Protein AF-A0AAW4D0R8-F1 (afdb_monomer)

Radius of gyration: 14.34 Å; Cα contacts (8 Å, |Δi|>4): 102; chains: 1; bounding box: 31×22×42 Å

Structure (mmCIF, N/CA/C/O backbone):
data_AF-A0AAW4D0R8-F1
#
_entry.id   AF-A0AAW4D0R8-F1
#
loop_
_atom_site.group_PDB
_atom_site.id
_atom_site.type_symbol
_atom_site.label_atom_id
_atom_site.label_alt_id
_atom_site.label_comp_id
_atom_site.label_asym_id
_atom_site.label_entity_id
_atom_site.label_seq_id
_atom_site.pdbx_PDB_ins_code
_atom_site.Cartn_x
_atom_site.Cartn_y
_atom_site.Cartn_z
_atom_site.occupancy
_atom_site.B_iso_or_equiv
_atom_site.auth_seq_id
_atom_site.auth_comp_id
_atom_site.auth_asym_id
_atom_site.auth_atom_id
_atom_site.pdbx_PDB_model_num
ATOM 1 N N . MET A 1 1 ? 11.257 3.969 -14.844 1.00 76.88 1 MET A N 1
ATOM 2 C CA . MET A 1 1 ? 11.396 4.577 -13.493 1.00 76.88 1 MET A CA 1
ATOM 3 C C . MET A 1 1 ? 10.077 4.661 -12.723 1.00 76.88 1 MET A C 1
ATOM 5 O O . MET A 1 1 ? 10.043 4.181 -11.597 1.00 76.88 1 MET A O 1
ATOM 9 N N . ALA A 1 2 ? 8.993 5.200 -13.296 1.00 83.81 2 ALA A N 1
ATOM 10 C CA . ALA A 1 2 ? 7.691 5.298 -12.617 1.00 83.81 2 ALA A CA 1
ATOM 11 C C . ALA A 1 2 ? 7.166 3.950 -12.071 1.00 83.81 2 ALA A C 1
ATOM 13 O O . ALA A 1 2 ? 6.680 3.898 -10.947 1.00 83.81 2 ALA A O 1
ATOM 14 N N . ALA A 1 3 ? 7.364 2.846 -12.804 1.00 88.56 3 ALA A N 1
ATOM 15 C CA . ALA A 1 3 ? 6.973 1.496 -12.375 1.00 88.56 3 ALA A CA 1
ATOM 16 C C . ALA A 1 3 ? 7.606 1.066 -11.044 1.00 88.56 3 ALA A C 1
ATOM 18 O O . ALA A 1 3 ? 6.919 0.512 -10.190 1.00 88.56 3 ALA A O 1
ATOM 19 N N . LEU A 1 4 ? 8.892 1.370 -10.835 1.00 90.88 4 LEU A N 1
ATOM 20 C CA . LEU A 1 4 ? 9.595 1.058 -9.586 1.00 90.88 4 LEU A CA 1
ATOM 21 C C . LEU A 1 4 ? 9.042 1.877 -8.419 1.00 90.88 4 LEU A C 1
ATOM 23 O O . LEU A 1 4 ? 8.806 1.339 -7.340 1.00 90.88 4 LEU A O 1
ATOM 27 N N . ILE A 1 5 ? 8.788 3.168 -8.650 1.00 93.38 5 ILE A N 1
ATOM 28 C CA . ILE A 1 5 ? 8.197 4.058 -7.644 1.00 93.38 5 ILE A CA 1
ATOM 29 C C . ILE A 1 5 ? 6.802 3.553 -7.270 1.00 93.38 5 ILE A C 1
ATOM 31 O O . ILE A 1 5 ? 6.495 3.398 -6.090 1.00 93.38 5 ILE A O 1
ATOM 35 N N . GLN A 1 6 ? 5.967 3.241 -8.261 1.00 93.88 6 GLN A N 1
ATOM 36 C CA . GLN A 1 6 ? 4.619 2.739 -8.025 1.00 93.88 6 GLN A CA 1
ATOM 37 C C . GLN A 1 6 ? 4.631 1.393 -7.288 1.00 93.88 6 GLN A C 1
ATOM 39 O O . GLN A 1 6 ? 3.849 1.215 -6.353 1.00 93.88 6 GLN A O 1
ATOM 44 N N . ALA A 1 7 ? 5.533 0.474 -7.647 1.00 93.69 7 ALA A N 1
ATOM 45 C CA . ALA A 1 7 ? 5.707 -0.794 -6.941 1.00 93.69 7 ALA A CA 1
ATOM 46 C C . ALA A 1 7 ? 6.102 -0.573 -5.471 1.00 93.69 7 ALA A C 1
ATOM 48 O O . ALA A 1 7 ? 5.484 -1.152 -4.577 1.00 93.69 7 ALA A O 1
ATOM 49 N N . ALA A 1 8 ? 7.053 0.327 -5.203 1.00 95.50 8 ALA A N 1
ATOM 50 C CA . ALA A 1 8 ? 7.466 0.671 -3.844 1.00 95.50 8 ALA A CA 1
ATOM 51 C C . ALA A 1 8 ? 6.313 1.275 -3.020 1.00 95.50 8 ALA A C 1
ATOM 53 O O . ALA A 1 8 ? 6.090 0.875 -1.878 1.00 95.50 8 ALA A O 1
ATOM 54 N N . LEU A 1 9 ? 5.532 2.189 -3.602 1.00 96.31 9 LEU A N 1
ATOM 55 C CA . LEU A 1 9 ? 4.359 2.776 -2.943 1.00 96.31 9 LEU A CA 1
ATOM 56 C C . LEU A 1 9 ? 3.291 1.721 -2.630 1.00 96.31 9 LEU A C 1
ATOM 58 O O . LEU A 1 9 ? 2.746 1.693 -1.525 1.00 96.31 9 LEU A O 1
ATOM 62 N N . CYS A 1 10 ? 3.030 0.819 -3.576 1.00 95.81 10 CYS A N 1
ATOM 63 C CA . CYS A 1 10 ? 2.104 -0.292 -3.382 1.00 95.81 10 CYS A CA 1
ATOM 64 C C . CYS A 1 10 ? 2.574 -1.236 -2.262 1.00 95.81 10 CYS A C 1
ATOM 66 O O . CYS A 1 10 ? 1.767 -1.630 -1.415 1.00 95.81 10 CYS A O 1
ATOM 68 N N . ALA A 1 11 ? 3.876 -1.534 -2.204 1.00 94.50 11 ALA A N 1
ATOM 69 C CA . ALA A 1 11 ? 4.472 -2.320 -1.127 1.00 94.50 11 ALA A CA 1
ATOM 70 C C . ALA A 1 11 ? 4.296 -1.642 0.240 1.00 94.50 11 ALA A C 1
ATOM 72 O O . ALA A 1 11 ? 3.896 -2.297 1.200 1.00 94.50 11 ALA A O 1
ATOM 73 N N . VAL A 1 12 ? 4.520 -0.326 0.333 1.00 96.25 12 VAL A N 1
ATOM 74 C CA . VAL A 1 12 ? 4.320 0.435 1.579 1.00 96.25 12 VAL A CA 1
ATOM 75 C C . VAL A 1 12 ? 2.873 0.337 2.057 1.00 96.25 12 VAL A C 1
ATOM 77 O O . VAL A 1 12 ? 2.640 0.034 3.228 1.00 96.25 12 VAL A O 1
ATOM 80 N N . ILE A 1 13 ? 1.896 0.551 1.171 1.00 94.75 13 ILE A N 1
ATOM 81 C CA . ILE A 1 13 ? 0.472 0.456 1.530 1.00 94.75 13 ILE A CA 1
ATOM 82 C C . ILE A 1 13 ? 0.141 -0.952 2.035 1.00 94.75 13 ILE A C 1
ATOM 84 O O . ILE A 1 13 ? -0.460 -1.092 3.103 1.00 94.75 13 ILE A O 1
ATOM 88 N N . PHE A 1 14 ? 0.586 -1.980 1.306 1.00 95.25 14 PHE A N 1
ATOM 89 C CA . PHE A 1 14 ? 0.382 -3.379 1.675 1.00 95.25 14 PHE A CA 1
ATOM 90 C C . PHE A 1 14 ? 0.967 -3.691 3.057 1.00 95.25 14 PHE A C 1
ATOM 92 O O . PHE A 1 14 ? 0.261 -4.197 3.925 1.00 95.25 14 PHE A O 1
ATOM 99 N N . VAL A 1 15 ? 2.229 -3.335 3.307 1.00 94.25 15 VAL A N 1
ATOM 100 C CA . VAL A 1 15 ? 2.896 -3.592 4.593 1.00 94.25 15 VAL A CA 1
ATOM 101 C C . VAL A 1 15 ? 2.187 -2.864 5.731 1.00 94.25 15 VAL A C 1
ATOM 103 O O . VAL A 1 15 ? 1.977 -3.434 6.801 1.00 94.25 15 VAL A O 1
ATOM 106 N N . MET A 1 16 ? 1.793 -1.611 5.522 1.00 93.12 16 MET A N 1
ATOM 107 C CA . MET A 1 16 ? 1.155 -0.826 6.571 1.00 93.12 16 MET A CA 1
ATOM 108 C C . MET A 1 16 ? -0.227 -1.368 6.955 1.00 93.12 16 MET A C 1
ATOM 110 O O . MET A 1 16 ? -0.524 -1.435 8.146 1.00 93.12 16 MET A O 1
ATOM 114 N N . ILE A 1 17 ? -1.058 -1.750 5.979 1.00 92.06 17 ILE A N 1
ATOM 115 C CA . ILE A 1 17 ? -2.409 -2.277 6.235 1.00 92.06 17 ILE A CA 1
ATOM 116 C C . ILE A 1 17 ? -2.356 -3.749 6.659 1.00 92.06 17 ILE A C 1
ATOM 118 O O . ILE A 1 17 ? -3.017 -4.128 7.619 1.00 92.06 17 ILE A O 1
ATOM 122 N N . GLY A 1 18 ? -1.591 -4.580 5.954 1.00 89.75 18 GLY A N 1
ATOM 123 C CA . GLY A 1 18 ? -1.590 -6.031 6.138 1.00 89.75 18 GLY A CA 1
ATOM 124 C C . GLY A 1 18 ? -0.699 -6.526 7.274 1.00 89.75 18 GLY A C 1
ATOM 125 O O . GLY A 1 18 ? -1.067 -7.477 7.954 1.00 89.75 18 GLY A O 1
ATOM 126 N N . LEU A 1 19 ? 0.463 -5.900 7.494 1.00 89.88 19 LEU A N 1
ATOM 127 C CA . LEU A 1 19 ? 1.470 -6.409 8.440 1.00 89.88 19 LEU A CA 1
ATOM 128 C C . LEU A 1 19 ? 1.642 -5.525 9.678 1.00 89.88 19 LEU A C 1
ATOM 130 O O . LEU A 1 19 ? 1.891 -6.027 10.773 1.00 89.88 19 LEU A O 1
ATOM 134 N N . ARG A 1 20 ? 1.549 -4.200 9.519 1.00 89.94 20 ARG A N 1
ATOM 135 C CA . ARG A 1 20 ? 1.800 -3.249 10.612 1.00 89.94 20 ARG A CA 1
ATOM 136 C C . ARG A 1 20 ? 0.553 -2.925 11.424 1.00 89.94 20 ARG A C 1
ATOM 138 O O . ARG A 1 20 ? 0.680 -2.594 12.604 1.00 89.94 20 ARG A O 1
ATOM 145 N N . TYR A 1 21 ? -0.624 -2.965 10.807 1.00 87.00 21 TYR A N 1
ATOM 146 C CA . TYR A 1 21 ? -1.867 -2.660 11.499 1.00 87.00 21 TYR A CA 1
ATOM 147 C C . TYR A 1 21 ? -2.070 -3.618 12.678 1.00 87.00 21 TYR A C 1
ATOM 149 O O . TYR A 1 21 ? -1.983 -4.836 12.539 1.00 87.00 21 TYR A O 1
ATOM 157 N N . ARG A 1 22 ? -2.362 -3.050 13.849 1.00 82.12 22 ARG A N 1
ATOM 158 C CA . ARG A 1 22 ? -2.827 -3.791 15.019 1.00 82.12 22 ARG A CA 1
ATOM 159 C C . ARG A 1 22 ? -4.143 -3.174 15.483 1.00 82.12 22 ARG A C 1
ATOM 161 O O . ARG A 1 22 ? -4.175 -1.955 15.684 1.00 82.12 22 ARG A O 1
ATOM 168 N N . PRO A 1 23 ? -5.216 -3.967 15.635 1.00 77.62 23 PRO A N 1
ATOM 169 C CA . PRO A 1 23 ? -6.460 -3.465 16.197 1.00 77.62 23 PRO A CA 1
ATOM 170 C C . PRO A 1 23 ? -6.232 -3.002 17.641 1.00 77.62 23 PRO A C 1
ATOM 172 O O . PRO A 1 23 ? -5.431 -3.581 18.375 1.00 77.62 23 PRO A O 1
ATOM 175 N N . TYR A 1 24 ? -6.921 -1.932 18.037 1.00 76.88 24 TYR A N 1
ATOM 176 C CA . TYR A 1 24 ? -6.933 -1.492 19.431 1.00 76.88 24 TYR A CA 1
ATOM 177 C C . TYR A 1 24 ? -7.738 -2.487 20.287 1.00 76.88 24 TYR A C 1
ATOM 179 O O . TYR A 1 24 ? -8.665 -3.098 19.753 1.00 76.88 24 TYR A O 1
ATOM 187 N N . PRO A 1 25 ? -7.431 -2.634 21.591 1.00 73.56 25 PRO A N 1
ATOM 188 C CA . PRO A 1 25 ? -8.114 -3.584 22.477 1.00 73.56 25 PRO A CA 1
ATOM 189 C C . PRO A 1 25 ? -9.644 -3.440 22.486 1.00 73.56 25 PRO A C 1
ATOM 191 O O . PRO A 1 25 ? -10.346 -4.443 22.520 1.00 73.56 25 PRO A O 1
ATOM 194 N N . ASP A 1 26 ? -10.148 -2.208 22.358 1.00 77.12 26 ASP A N 1
ATOM 195 C CA . ASP A 1 26 ? -11.584 -1.888 22.364 1.00 77.12 26 ASP A CA 1
ATOM 196 C C . ASP A 1 26 ? -12.167 -1.639 20.959 1.00 77.12 26 ASP A C 1
ATOM 198 O O . ASP A 1 26 ? -13.265 -1.095 20.806 1.00 77.12 26 ASP A O 1
ATOM 202 N N . ALA A 1 27 ? -11.431 -1.983 19.897 1.00 77.25 27 ALA A N 1
ATOM 203 C CA . ALA A 1 27 ? -11.875 -1.720 18.533 1.00 77.25 27 ALA A CA 1
ATOM 204 C C . ALA A 1 27 ? -13.094 -2.584 18.173 1.00 77.25 27 ALA A C 1
ATOM 206 O O . ALA A 1 27 ? -13.019 -3.812 18.125 1.00 77.25 27 ALA A O 1
ATOM 207 N N . ARG A 1 28 ? -14.219 -1.939 17.841 1.00 78.75 28 ARG A N 1
ATOM 208 C CA . ARG A 1 28 ? -15.387 -2.638 17.292 1.00 78.75 28 ARG A CA 1
ATOM 209 C C . ARG A 1 28 ? -15.153 -3.002 15.832 1.00 78.75 28 ARG A C 1
ATOM 211 O O . ARG A 1 28 ? -14.749 -2.163 15.026 1.00 78.75 28 ARG A O 1
ATOM 218 N N . TYR A 1 29 ? -15.452 -4.250 15.486 1.00 79.94 29 TYR A N 1
ATOM 219 C CA . TYR A 1 29 ? -15.380 -4.709 14.106 1.00 79.94 29 TYR A CA 1
ATOM 220 C C . TYR A 1 29 ? -16.411 -3.984 13.238 1.00 79.94 29 TYR A C 1
ATOM 222 O O . TYR A 1 29 ? -17.597 -3.934 13.563 1.00 79.94 29 TYR A O 1
ATOM 230 N N . LYS A 1 30 ? -15.954 -3.451 12.103 1.00 85.19 30 LYS A N 1
ATOM 231 C CA . LYS A 1 30 ? -16.804 -2.824 11.091 1.00 85.19 30 LYS A CA 1
ATOM 232 C C . LYS A 1 30 ? -16.531 -3.468 9.747 1.00 85.19 30 LYS A C 1
ATOM 234 O O . LYS A 1 30 ? -15.481 -3.233 9.148 1.00 85.19 30 LYS A O 1
ATOM 239 N N . LEU A 1 31 ? -17.501 -4.244 9.266 1.00 86.88 31 LEU A N 1
ATOM 240 C CA . LEU A 1 31 ? -17.378 -5.016 8.030 1.00 86.88 31 LEU A CA 1
ATOM 241 C C . LEU A 1 31 ? -16.967 -4.139 6.841 1.00 86.88 31 LEU A C 1
ATOM 243 O O . LEU A 1 31 ? -16.021 -4.480 6.141 1.00 86.88 31 LEU A O 1
ATOM 247 N N . GLY A 1 32 ? -17.606 -2.978 6.656 1.00 88.62 32 GLY A N 1
ATOM 248 C CA . GLY A 1 32 ? -17.285 -2.069 5.549 1.00 88.62 32 GLY A CA 1
ATOM 249 C C . GLY A 1 32 ? -15.824 -1.608 5.555 1.00 88.62 32 GLY A C 1
ATOM 250 O O . GLY A 1 32 ? -15.141 -1.689 4.539 1.00 88.6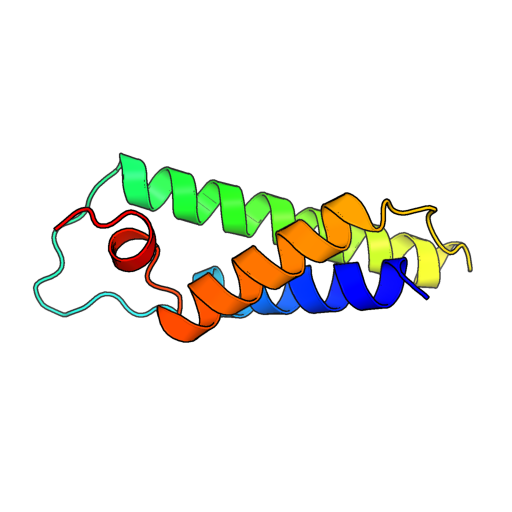2 32 GLY A O 1
ATOM 251 N N . VAL A 1 33 ? -15.303 -1.215 6.722 1.00 89.38 33 VAL A N 1
ATOM 252 C CA . VAL A 1 33 ? -13.898 -0.799 6.865 1.00 89.38 33 VAL A CA 1
ATOM 253 C C . VAL A 1 33 ? -12.949 -1.975 6.631 1.00 89.38 33 VAL A C 1
ATOM 255 O O . VAL A 1 33 ? -11.929 -1.817 5.963 1.00 89.38 33 VAL A O 1
ATOM 258 N N . SER A 1 34 ? -13.289 -3.157 7.147 1.00 88.75 34 SER A N 1
ATOM 259 C CA . SER A 1 34 ? -12.496 -4.372 6.949 1.00 88.75 34 SER A CA 1
ATOM 260 C C . SER A 1 34 ? -12.433 -4.779 5.475 1.00 88.75 34 SER A C 1
ATOM 262 O O . SER A 1 34 ? -11.363 -5.146 4.998 1.00 88.75 34 SER A O 1
ATOM 264 N N . LEU A 1 35 ? -13.548 -4.686 4.743 1.00 92.31 35 LEU A N 1
ATOM 265 C CA . LEU A 1 35 ? -13.608 -4.974 3.307 1.00 92.31 35 LEU A CA 1
ATOM 266 C C . LEU A 1 35 ? -12.790 -3.967 2.498 1.00 92.31 35 LEU A C 1
ATOM 268 O O . LEU A 1 35 ? -12.048 -4.367 1.606 1.00 92.31 35 LEU A O 1
ATOM 272 N N . MET A 1 36 ? -12.861 -2.677 2.838 1.00 92.19 36 MET A N 1
ATOM 273 C CA . MET A 1 36 ? -12.021 -1.653 2.207 1.00 92.19 36 MET A CA 1
ATOM 274 C C . MET A 1 36 ? -10.533 -1.896 2.470 1.00 92.19 36 MET A C 1
ATOM 276 O O . MET A 1 36 ? -9.727 -1.806 1.547 1.00 92.19 36 MET A O 1
ATOM 280 N N . ALA A 1 37 ? -10.163 -2.224 3.711 1.00 91.19 37 ALA A N 1
ATOM 281 C CA . ALA A 1 37 ? -8.785 -2.543 4.071 1.00 91.19 37 ALA A CA 1
ATOM 282 C C . ALA A 1 37 ? -8.280 -3.778 3.315 1.00 91.19 37 ALA A C 1
ATOM 284 O O . ALA A 1 37 ? -7.179 -3.755 2.766 1.00 91.19 37 ALA A O 1
ATOM 285 N N . TRP A 1 38 ? -9.106 -4.823 3.232 1.00 93.12 38 TRP A N 1
ATOM 286 C CA . TRP A 1 38 ? -8.806 -6.025 2.465 1.00 93.12 38 TRP A CA 1
ATOM 287 C C . TRP A 1 38 ? -8.628 -5.720 0.976 1.00 93.12 38 TRP A C 1
ATOM 289 O O . TRP A 1 38 ? -7.602 -6.086 0.409 1.00 93.12 38 TRP A O 1
ATOM 299 N N . ALA A 1 39 ? -9.562 -4.994 0.358 1.00 94.00 39 ALA A N 1
ATOM 300 C CA . ALA A 1 39 ? -9.494 -4.643 -1.058 1.00 94.00 39 ALA A CA 1
ATOM 301 C C . ALA A 1 39 ? -8.259 -3.786 -1.369 1.00 94.00 39 ALA A C 1
ATOM 303 O O . ALA A 1 39 ? -7.532 -4.076 -2.317 1.00 94.00 39 ALA A O 1
ATOM 304 N N . ALA A 1 40 ? -7.976 -2.775 -0.541 1.00 92.81 40 ALA A N 1
ATOM 305 C CA . ALA A 1 40 ? -6.788 -1.941 -0.689 1.00 92.81 40 ALA A CA 1
ATOM 306 C C . ALA A 1 40 ? -5.505 -2.780 -0.607 1.00 92.81 40 ALA A C 1
ATOM 308 O O . ALA A 1 40 ? -4.641 -2.656 -1.470 1.00 92.81 40 ALA A O 1
ATOM 309 N N . CYS A 1 41 ? -5.416 -3.669 0.385 1.00 93.88 41 CYS A N 1
ATOM 310 C CA . CYS A 1 41 ? -4.275 -4.558 0.579 1.00 93.88 41 CYS A CA 1
ATOM 311 C C . CYS A 1 41 ? -4.100 -5.534 -0.598 1.00 93.88 41 CYS A C 1
ATOM 313 O O . CYS A 1 41 ? -3.001 -5.673 -1.132 1.00 93.88 41 CYS A O 1
ATOM 315 N N . ALA A 1 42 ? -5.185 -6.166 -1.052 1.00 95.12 42 ALA A N 1
ATOM 316 C CA . ALA A 1 42 ? -5.164 -7.109 -2.164 1.00 95.12 42 ALA A CA 1
ATOM 317 C C . ALA A 1 42 ? -4.724 -6.433 -3.473 1.00 95.12 42 ALA A C 1
ATOM 319 O O . ALA A 1 42 ? -3.833 -6.937 -4.156 1.00 95.12 42 ALA A O 1
ATOM 320 N N . VAL A 1 43 ? -5.295 -5.268 -3.797 1.00 94.75 43 VAL A N 1
ATOM 321 C CA . VAL A 1 43 ? -4.970 -4.523 -5.021 1.00 94.75 43 VAL A CA 1
ATOM 322 C C . VAL A 1 43 ? -3.521 -4.046 -5.008 1.00 94.75 43 VAL A C 1
ATOM 324 O O . VAL A 1 43 ? -2.807 -4.257 -5.987 1.00 94.75 43 VAL A O 1
ATOM 327 N N . THR A 1 44 ? -3.045 -3.435 -3.918 1.00 94.75 44 THR A N 1
ATOM 328 C CA . THR A 1 44 ? -1.658 -2.950 -3.875 1.00 94.75 44 THR A CA 1
ATOM 329 C C . THR A 1 44 ? -0.653 -4.096 -3.818 1.00 94.75 44 THR A C 1
ATOM 331 O O . THR A 1 44 ? 0.396 -4.011 -4.455 1.00 94.75 44 THR A O 1
ATOM 334 N N . GLY A 1 45 ? -0.974 -5.198 -3.135 1.00 92.56 45 GLY A N 1
ATOM 335 C CA . GLY A 1 45 ? -0.158 -6.412 -3.151 1.00 92.56 45 GLY A CA 1
ATOM 336 C C . GLY A 1 45 ? -0.012 -6.988 -4.562 1.00 92.56 45 GLY A C 1
ATOM 337 O O . GLY A 1 45 ? 1.109 -7.159 -5.043 1.00 92.56 45 GLY A O 1
ATOM 338 N N . MET A 1 46 ? -1.131 -7.205 -5.263 1.00 94.75 46 MET A N 1
ATOM 339 C CA . MET A 1 46 ? -1.129 -7.715 -6.641 1.00 94.75 46 MET A CA 1
ATOM 340 C C . MET A 1 46 ? -0.400 -6.777 -7.606 1.00 94.75 46 MET A C 1
ATOM 342 O O . MET A 1 46 ? 0.416 -7.238 -8.404 1.00 94.75 46 MET A O 1
ATOM 346 N N . GLN A 1 47 ? -0.633 -5.465 -7.508 1.00 93.38 47 GLN A N 1
ATOM 347 C CA . GLN A 1 47 ? 0.032 -4.485 -8.368 1.00 93.38 47 GLN A CA 1
ATOM 348 C C . GLN A 1 47 ? 1.550 -4.483 -8.151 1.00 93.38 47 GLN A C 1
ATOM 350 O O . GLN A 1 47 ? 2.311 -4.438 -9.117 1.00 93.38 47 GLN A O 1
ATOM 355 N N . CYS A 1 48 ? 2.000 -4.571 -6.897 1.00 93.50 48 CYS A N 1
ATOM 356 C CA . CYS A 1 48 ? 3.419 -4.661 -6.564 1.00 93.50 48 CYS A CA 1
ATOM 357 C C . CYS A 1 48 ? 4.057 -5.913 -7.184 1.00 93.50 48 CYS A C 1
ATOM 359 O O . CYS A 1 48 ? 5.036 -5.802 -7.923 1.00 93.50 48 CYS A O 1
ATOM 361 N N . VAL A 1 49 ? 3.458 -7.087 -6.953 1.00 94.06 49 VAL A N 1
ATOM 362 C CA . VAL A 1 49 ? 3.960 -8.363 -7.486 1.00 94.06 49 VAL A CA 1
ATOM 363 C C . VAL A 1 49 ? 3.958 -8.364 -9.012 1.00 94.06 49 VAL A C 1
ATOM 365 O O . VAL A 1 49 ? 4.936 -8.794 -9.615 1.00 94.06 49 VAL A O 1
ATOM 368 N N . SER A 1 50 ? 2.914 -7.836 -9.655 1.00 93.81 50 SER A N 1
ATOM 369 C CA . SER A 1 50 ? 2.853 -7.768 -11.117 1.00 93.81 50 SER A CA 1
ATOM 370 C C . SER A 1 50 ? 3.935 -6.861 -11.705 1.00 93.81 50 SER A C 1
ATOM 372 O O . SER A 1 50 ? 4.495 -7.202 -12.746 1.00 93.81 50 SER A O 1
ATOM 374 N N . LEU A 1 51 ? 4.211 -5.707 -11.091 1.00 92.62 51 LEU A N 1
ATOM 375 C CA . LEU A 1 51 ? 5.233 -4.781 -11.583 1.00 92.62 51 LEU A CA 1
ATOM 376 C C . LEU A 1 51 ? 6.636 -5.356 -11.387 1.00 92.62 51 LEU A C 1
ATOM 378 O O . LEU A 1 51 ? 7.430 -5.347 -12.323 1.00 92.62 51 LEU A O 1
ATOM 382 N N . ILE A 1 52 ? 6.918 -5.909 -10.204 1.00 92.69 52 ILE A N 1
ATOM 383 C CA . ILE A 1 52 ? 8.204 -6.556 -9.921 1.00 92.69 52 ILE A CA 1
ATOM 38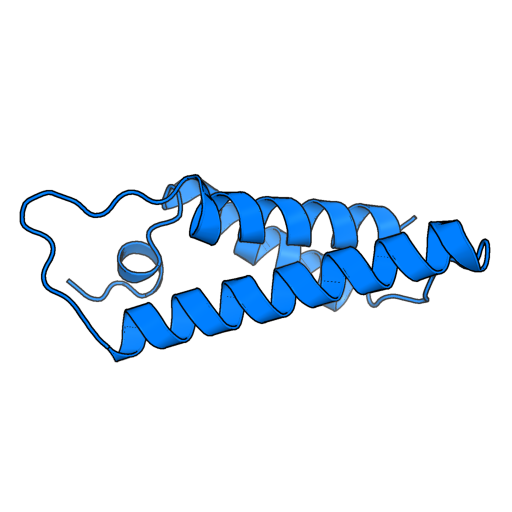4 C C . ILE A 1 52 ? 8.395 -7.775 -10.826 1.00 92.69 52 ILE A C 1
ATOM 386 O O . ILE A 1 52 ? 9.460 -7.929 -11.410 1.00 92.69 52 ILE A O 1
ATOM 390 N N . GLY A 1 53 ? 7.368 -8.609 -10.991 1.00 91.69 53 GLY A N 1
ATOM 391 C CA . GLY A 1 53 ? 7.428 -9.804 -11.830 1.00 91.69 53 GLY A CA 1
ATOM 392 C C . GLY A 1 53 ? 7.725 -9.489 -13.296 1.00 91.69 53 GLY A C 1
ATOM 393 O O . GLY A 1 53 ? 8.533 -10.179 -13.906 1.00 91.69 53 GLY A O 1
ATOM 394 N N . ARG A 1 54 ? 7.139 -8.423 -13.857 1.00 89.81 54 ARG A N 1
ATOM 395 C CA . ARG A 1 54 ? 7.457 -7.975 -15.227 1.00 89.81 54 ARG A CA 1
ATOM 396 C C . ARG A 1 54 ? 8.912 -7.537 -15.364 1.00 89.81 54 ARG A C 1
ATOM 398 O O . ARG A 1 54 ? 9.587 -7.987 -16.280 1.00 89.81 54 ARG A O 1
ATOM 405 N N . ILE A 1 55 ? 9.403 -6.746 -14.412 1.00 89.56 55 ILE A N 1
ATOM 406 C CA . ILE A 1 55 ? 10.795 -6.283 -14.412 1.00 89.56 55 ILE A CA 1
ATOM 407 C C . ILE A 1 55 ? 11.753 -7.474 -14.278 1.00 89.56 55 ILE A C 1
ATOM 409 O O . ILE A 1 55 ? 12.726 -7.562 -15.011 1.00 89.56 55 ILE A O 1
ATOM 413 N N . LEU A 1 56 ? 11.476 -8.412 -13.370 1.00 91.81 56 LEU A N 1
ATOM 414 C CA . LEU A 1 56 ? 12.404 -9.501 -13.063 1.00 91.81 56 LEU A CA 1
ATOM 415 C C . LEU A 1 56 ? 12.400 -10.623 -14.110 1.00 91.81 56 LEU A C 1
ATOM 417 O O . LEU A 1 56 ? 13.435 -11.234 -14.349 1.00 91.81 56 LEU A O 1
ATOM 421 N N . LEU A 1 57 ? 11.234 -10.934 -14.686 1.00 92.50 57 LEU A N 1
ATOM 422 C CA . LEU A 1 57 ? 11.068 -12.077 -15.591 1.00 92.50 57 LEU A CA 1
ATOM 423 C C . LEU A 1 57 ? 11.161 -11.698 -17.069 1.00 92.50 57 LEU A C 1
ATOM 425 O O . LEU A 1 57 ? 11.494 -12.556 -17.879 1.00 92.50 57 LEU A O 1
ATOM 429 N N . HIS A 1 58 ? 10.836 -10.453 -17.422 1.00 89.19 58 HIS A N 1
ATOM 430 C CA . HIS A 1 58 ? 10.770 -10.011 -18.817 1.00 89.19 58 HIS A CA 1
ATOM 431 C C . HIS A 1 58 ? 11.735 -8.853 -19.117 1.00 89.19 58 HIS A C 1
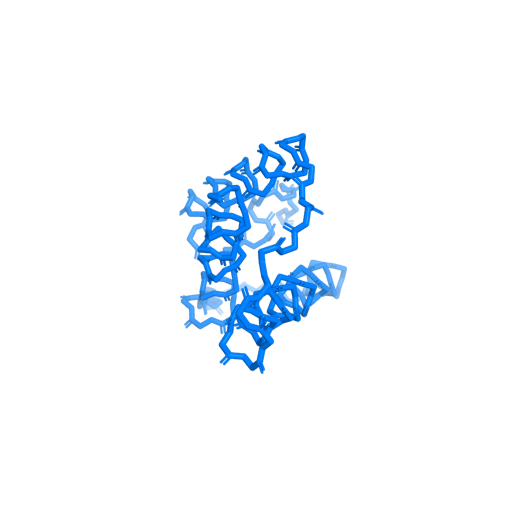ATOM 433 O O . HIS A 1 58 ? 11.798 -8.427 -20.260 1.00 89.19 58 HIS A O 1
ATOM 439 N N . ASP A 1 59 ? 12.470 -8.338 -18.117 1.00 83.44 59 ASP A N 1
ATOM 440 C CA . ASP A 1 59 ? 13.304 -7.121 -18.217 1.00 83.44 59 ASP A CA 1
ATOM 441 C C . ASP A 1 59 ? 12.535 -5.910 -18.789 1.00 83.44 59 ASP A C 1
ATOM 443 O O . ASP A 1 59 ? 13.085 -4.977 -19.373 1.00 83.44 59 ASP A O 1
ATOM 447 N N . GLU A 1 60 ? 11.210 -5.922 -18.608 1.00 84.94 60 GLU A N 1
ATOM 448 C CA . GLU A 1 60 ? 10.294 -4.929 -19.152 1.00 84.94 60 GLU A CA 1
ATOM 449 C C . GLU A 1 60 ? 9.810 -3.979 -18.059 1.00 84.94 60 GLU A C 1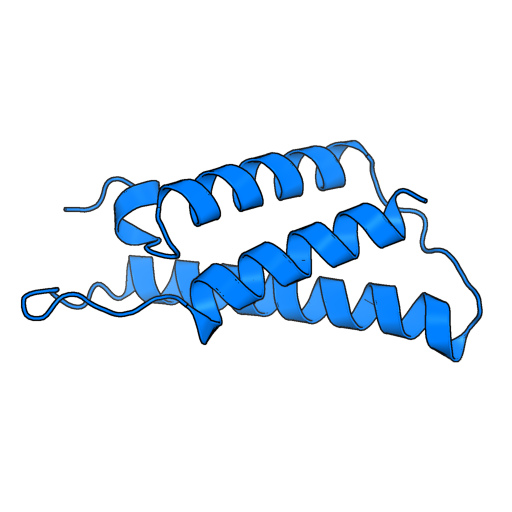
ATOM 451 O O . GLU A 1 60 ? 9.200 -4.370 -17.054 1.00 84.94 60 GLU A O 1
ATOM 456 N N . PHE A 1 61 ? 9.996 -2.681 -18.298 1.00 81.94 61 PHE A N 1
ATOM 457 C CA . PHE A 1 61 ? 9.361 -1.646 -17.495 1.00 81.94 61 PHE A CA 1
ATOM 458 C C . PHE A 1 61 ? 7.955 -1.381 -18.020 1.00 81.94 61 PHE A C 1
ATOM 460 O O . PHE A 1 61 ? 7.781 -0.757 -19.063 1.00 81.94 61 PHE A O 1
ATOM 467 N N . ALA A 1 62 ? 6.948 -1.819 -17.263 1.00 82.69 62 ALA A N 1
ATOM 468 C CA . ALA A 1 62 ? 5.558 -1.512 -17.574 1.00 82.69 62 ALA A CA 1
ATOM 469 C C . ALA A 1 62 ? 5.344 0.007 -17.661 1.00 82.69 62 ALA A C 1
ATOM 471 O O . ALA A 1 62 ? 5.739 0.748 -16.752 1.00 82.69 62 ALA A O 1
ATOM 472 N N . ASP A 1 63 ? 4.690 0.452 -18.734 1.00 85.00 63 ASP A N 1
ATOM 473 C CA . ASP A 1 63 ? 4.253 1.835 -18.848 1.00 85.00 63 ASP A CA 1
ATOM 474 C C . ASP A 1 63 ? 3.124 2.074 -17.840 1.00 85.00 63 ASP A C 1
ATOM 476 O O . ASP A 1 63 ? 2.044 1.480 -17.912 1.00 85.00 63 ASP A O 1
ATOM 480 N N . VAL A 1 64 ? 3.420 2.875 -16.821 1.00 88.00 64 VAL A N 1
ATOM 481 C CA . VAL A 1 64 ? 2.498 3.176 -15.729 1.00 88.00 64 VAL A CA 1
ATOM 482 C C . VAL A 1 64 ? 2.217 4.665 -15.690 1.00 88.00 64 VAL A C 1
ATOM 484 O O . VAL A 1 64 ? 3.112 5.504 -15.777 1.00 88.00 64 VAL A O 1
ATOM 487 N N . SER A 1 65 ? 0.944 4.993 -15.492 1.00 91.44 65 SER A N 1
ATOM 488 C CA . SER A 1 65 ? 0.496 6.376 -15.417 1.00 91.44 65 SER A CA 1
ATOM 489 C C . SER A 1 65 ? 1.078 7.094 -14.196 1.00 91.44 65 SER A C 1
ATOM 491 O O . SER A 1 65 ? 0.893 6.678 -13.046 1.00 91.44 65 SER A O 1
ATOM 493 N N . TRP A 1 66 ? 1.710 8.242 -14.443 1.00 89.81 66 TRP A N 1
ATOM 494 C CA . TRP A 1 66 ? 2.171 9.155 -13.396 1.00 89.81 66 TRP A CA 1
ATOM 495 C C . TRP A 1 66 ? 1.035 9.654 -12.503 1.00 89.81 66 TRP A C 1
ATOM 497 O O . TRP A 1 66 ? 1.232 9.844 -11.304 1.00 89.81 66 TRP A O 1
ATOM 507 N N . PHE A 1 67 ? -0.169 9.802 -13.058 1.00 92.50 67 PHE A N 1
ATOM 508 C CA . PHE A 1 67 ? -1.352 10.167 -12.286 1.00 92.50 67 PHE A CA 1
ATOM 509 C C . PHE A 1 67 ? -1.699 9.079 -11.261 1.00 92.50 67 PHE A C 1
ATOM 511 O O . PHE A 1 67 ? -1.848 9.374 -10.076 1.00 92.50 67 PHE A O 1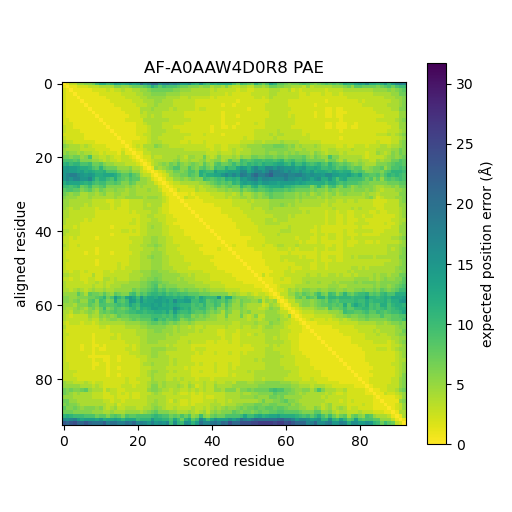
ATOM 518 N N . ASN A 1 68 ? -1.715 7.807 -11.675 1.00 91.50 68 ASN A N 1
ATOM 519 C CA . ASN A 1 68 ? -1.931 6.688 -10.750 1.00 91.50 68 ASN A CA 1
ATOM 520 C C . ASN A 1 68 ? -0.825 6.612 -9.694 1.00 91.50 68 ASN A C 1
ATOM 522 O O . ASN A 1 68 ? -1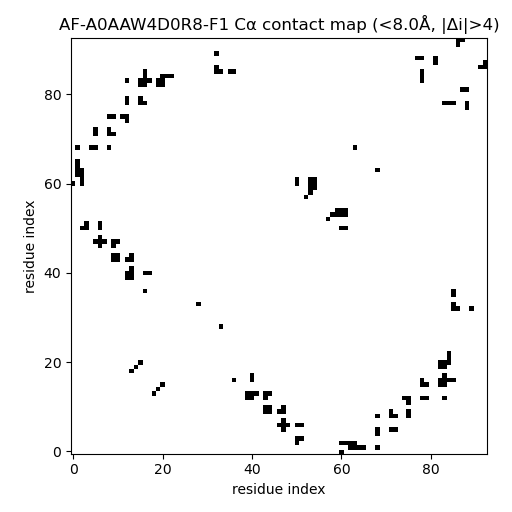.105 6.395 -8.517 1.00 91.50 68 ASN A O 1
ATOM 526 N N . THR A 1 69 ? 0.426 6.853 -10.092 1.00 92.75 69 THR A N 1
ATOM 527 C CA . THR A 1 69 ? 1.560 6.912 -9.160 1.00 92.75 69 THR A CA 1
ATOM 528 C C . THR A 1 69 ? 1.352 7.998 -8.093 1.00 92.75 69 THR A C 1
ATOM 530 O O . THR A 1 69 ? 1.562 7.734 -6.909 1.00 92.75 69 THR A O 1
ATOM 533 N N . ALA A 1 70 ? 0.867 9.188 -8.469 1.00 94.38 70 ALA A N 1
ATOM 534 C CA . ALA A 1 70 ? 0.539 10.255 -7.519 1.00 94.38 70 ALA A CA 1
ATOM 535 C C . ALA A 1 70 ? -0.612 9.863 -6.571 1.00 94.38 70 ALA A C 1
ATOM 537 O O . ALA A 1 70 ? -0.548 10.140 -5.372 1.00 94.38 70 ALA A O 1
ATOM 538 N N . PHE A 1 71 ? -1.627 9.152 -7.070 1.00 94.38 71 PHE A N 1
ATOM 539 C CA . PHE A 1 71 ? -2.698 8.605 -6.231 1.00 94.38 71 PHE A CA 1
ATOM 540 C C . PHE A 1 71 ? -2.177 7.596 -5.205 1.00 94.38 71 PHE A C 1
ATOM 542 O O . PHE A 1 71 ? -2.511 7.695 -4.022 1.00 94.38 71 PHE A O 1
ATOM 549 N N . TYR A 1 72 ? -1.315 6.663 -5.618 1.00 94.69 72 TYR A N 1
ATOM 550 C CA . TYR A 1 72 ? -0.684 5.723 -4.690 1.00 94.69 72 TYR A CA 1
ATOM 551 C C . TYR A 1 72 ? 0.212 6.429 -3.675 1.00 94.69 72 TYR A C 1
ATOM 553 O O . TYR A 1 72 ? 0.267 6.009 -2.522 1.00 94.69 72 TYR A O 1
ATOM 561 N N . LEU A 1 73 ? 0.866 7.524 -4.060 1.00 96.19 73 LEU A N 1
ATOM 562 C CA . LEU A 1 73 ? 1.658 8.329 -3.138 1.00 96.19 73 LEU A CA 1
ATOM 563 C C . LEU A 1 73 ? 0.774 8.953 -2.048 1.00 96.19 73 LEU A C 1
ATOM 565 O O . LEU A 1 73 ? 1.091 8.843 -0.863 1.00 96.19 73 LEU A O 1
ATOM 569 N N . LEU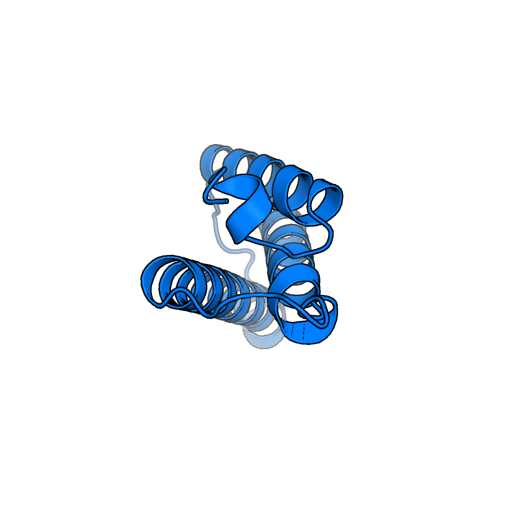 A 1 74 ? -0.358 9.553 -2.425 1.00 95.62 74 LEU A N 1
ATOM 570 C CA . LEU A 1 74 ? -1.327 10.097 -1.469 1.00 95.62 74 LEU A CA 1
ATOM 571 C C . LEU A 1 74 ? -1.898 9.001 -0.560 1.00 95.62 74 LEU A C 1
ATOM 573 O O . LEU A 1 74 ? -1.948 9.175 0.660 1.00 95.62 74 LEU A O 1
ATOM 577 N N . ALA A 1 75 ? -2.269 7.852 -1.127 1.00 94.00 75 ALA A N 1
ATOM 578 C CA . ALA A 1 75 ? -2.752 6.709 -0.359 1.00 94.00 75 ALA A CA 1
ATOM 579 C C . ALA A 1 75 ? -1.691 6.205 0.635 1.00 94.00 75 ALA A C 1
ATOM 581 O O . ALA A 1 75 ? -1.995 6.012 1.813 1.00 94.00 75 ALA A O 1
ATOM 582 N N . ALA A 1 76 ? -0.434 6.072 0.203 1.00 95.19 76 ALA A N 1
ATOM 583 C CA . ALA A 1 76 ? 0.681 5.693 1.065 1.00 95.19 76 ALA A CA 1
ATOM 584 C C . ALA A 1 76 ? 0.875 6.702 2.205 1.00 95.19 76 ALA A C 1
ATOM 586 O O . ALA A 1 76 ? 1.005 6.296 3.360 1.00 95.19 76 ALA A O 1
ATOM 587 N N . MET A 1 77 ? 0.813 8.009 1.925 1.00 96.12 77 MET A N 1
ATOM 588 C CA . MET A 1 77 ? 0.883 9.043 2.964 1.00 96.12 77 MET A CA 1
ATOM 589 C C . MET A 1 77 ? -0.254 8.914 3.986 1.00 96.12 77 MET A C 1
ATOM 591 O O . MET A 1 77 ? 0.003 8.957 5.193 1.00 96.12 77 MET A O 1
ATOM 595 N N . LEU A 1 78 ? -1.498 8.729 3.537 1.00 93.69 78 LEU A N 1
ATOM 596 C CA . LEU A 1 78 ? -2.660 8.581 4.421 1.00 93.69 78 LEU A CA 1
ATOM 597 C C . LEU A 1 78 ? -2.540 7.343 5.311 1.00 93.69 78 LEU A C 1
ATOM 599 O O . LEU A 1 78 ? -2.722 7.430 6.527 1.00 93.69 78 LEU A O 1
ATOM 603 N N . VAL A 1 79 ? -2.169 6.209 4.722 1.00 93.44 79 VAL A N 1
ATOM 604 C CA . VAL A 1 79 ? -1.993 4.942 5.433 1.00 93.44 79 VAL A CA 1
ATOM 605 C C . VAL A 1 79 ? -0.832 5.027 6.431 1.00 93.44 79 VAL A C 1
ATOM 607 O O . VAL A 1 79 ? -0.973 4.576 7.571 1.00 93.44 79 VAL A O 1
ATOM 610 N N . CYS A 1 80 ? 0.279 5.671 6.065 1.00 93.12 80 CYS A N 1
ATOM 611 C CA . CYS A 1 80 ? 1.398 5.949 6.968 1.00 93.12 80 CYS A CA 1
ATOM 612 C C . CYS A 1 80 ? 0.977 6.822 8.156 1.00 93.12 80 CYS A C 1
ATOM 614 O O . CYS A 1 80 ? 1.242 6.460 9.307 1.00 93.12 80 CYS A O 1
ATOM 616 N N . ARG A 1 81 ? 0.255 7.922 7.909 1.00 91.88 81 ARG A N 1
ATOM 617 C CA . ARG A 1 81 ? -0.271 8.804 8.970 1.00 91.88 81 ARG A CA 1
ATOM 618 C C . ARG A 1 81 ? -1.276 8.095 9.876 1.00 91.88 81 ARG A C 1
ATOM 620 O O . ARG A 1 81 ? -1.312 8.349 11.080 1.00 91.88 81 ARG A O 1
ATOM 627 N N . ALA A 1 82 ? -2.074 7.194 9.314 1.00 89.31 82 ALA A N 1
ATOM 628 C CA . ALA A 1 82 ? -3.035 6.390 10.055 1.00 89.31 82 ALA A CA 1
ATOM 629 C C . ALA A 1 82 ? -2.425 5.128 10.688 1.00 89.31 82 ALA A C 1
ATOM 631 O O . ALA A 1 82 ? -3.142 4.381 11.351 1.00 89.31 82 ALA A O 1
ATOM 632 N N . LYS A 1 83 ? -1.117 4.884 10.513 1.00 89.56 83 LYS A N 1
ATOM 633 C CA . LYS A 1 83 ? -0.415 3.676 10.979 1.00 89.56 83 LYS A CA 1
ATOM 634 C C . LYS A 1 83 ? -1.093 2.369 10.524 1.00 89.56 83 LYS A C 1
ATOM 636 O O . LYS A 1 83 ? -1.130 1.403 11.278 1.00 89.56 83 LYS A O 1
ATOM 641 N N . GLY A 1 84 ? -1.649 2.350 9.312 1.00 84.38 84 GLY A N 1
ATOM 642 C CA . GLY A 1 84 ? -2.385 1.198 8.775 1.00 84.38 84 GLY A CA 1
ATOM 643 C C . GLY A 1 84 ? -3.865 1.131 9.162 1.00 84.38 84 GLY A C 1
ATOM 644 O O . GLY A 1 84 ? -4.588 0.293 8.636 1.00 84.38 84 GLY A O 1
ATOM 645 N N . ASN A 1 85 ? -4.351 2.012 10.045 1.00 88.19 85 ASN A N 1
ATOM 646 C CA . ASN A 1 85 ? -5.749 2.005 10.471 1.00 88.19 85 ASN A CA 1
ATOM 647 C C . ASN A 1 85 ? -6.662 2.674 9.432 1.00 88.19 85 ASN A C 1
ATOM 649 O O . ASN A 1 85 ? -6.806 3.897 9.404 1.00 88.19 85 ASN A O 1
ATOM 653 N N . VAL A 1 86 ? -7.333 1.863 8.618 1.00 86.81 86 VAL A N 1
ATOM 654 C CA . VAL A 1 86 ? -8.250 2.346 7.575 1.00 86.81 86 VAL A CA 1
ATOM 655 C C . VAL A 1 86 ? -9.479 3.057 8.159 1.00 86.81 86 VAL A C 1
ATOM 657 O O . VAL A 1 86 ? -9.920 4.047 7.579 1.00 86.81 86 VAL A O 1
ATOM 660 N N . ALA A 1 87 ? -9.975 2.669 9.342 1.00 86.62 87 ALA A N 1
ATOM 661 C CA . ALA A 1 87 ? -11.112 3.348 9.988 1.00 86.62 87 ALA A CA 1
ATOM 662 C C . ALA A 1 87 ? -10.815 4.834 10.240 1.00 86.62 87 ALA A C 1
ATOM 664 O O . ALA A 1 87 ? -11.651 5.703 9.991 1.00 86.62 87 ALA A O 1
ATOM 665 N N . LYS A 1 88 ? -9.577 5.126 10.663 1.00 85.25 88 LYS A N 1
ATOM 666 C CA . LYS A 1 88 ? -9.098 6.491 10.912 1.00 85.25 88 LYS A CA 1
ATOM 667 C C . LYS A 1 88 ? -9.013 7.326 9.631 1.00 85.25 88 LYS A C 1
ATOM 669 O O . LYS A 1 88 ? -9.194 8.538 9.688 1.00 85.25 88 LYS A O 1
ATOM 674 N N . ILE A 1 89 ? -8.746 6.696 8.487 1.00 85.62 89 ILE A N 1
ATOM 675 C CA . ILE A 1 89 ? -8.683 7.375 7.183 1.00 85.62 89 ILE A CA 1
ATOM 676 C C . ILE A 1 89 ? -10.090 7.768 6.727 1.00 85.62 89 ILE A C 1
ATOM 678 O O . ILE A 1 89 ? -10.306 8.908 6.326 1.00 85.62 89 ILE A O 1
ATOM 682 N N . VAL A 1 90 ? -11.048 6.843 6.835 1.00 84.12 90 VAL A N 1
ATOM 683 C CA . VAL A 1 90 ? -12.441 7.051 6.396 1.00 84.12 90 VAL A CA 1
ATOM 684 C C . VAL A 1 90 ? -13.261 7.842 7.435 1.00 84.12 90 VAL A C 1
ATOM 686 O O . VAL A 1 90 ? -14.411 8.177 7.187 1.00 84.12 90 VAL A O 1
ATOM 689 N N . ARG A 1 91 ? -12.661 8.198 8.584 1.00 80.19 91 ARG A N 1
ATOM 690 C CA . ARG A 1 91 ? -13.304 8.911 9.709 1.00 80.19 91 ARG A CA 1
ATOM 691 C C . ARG A 1 91 ? -14.554 8.197 10.231 1.00 80.19 91 ARG A C 1
ATOM 693 O O . ARG A 1 91 ? -15.552 8.826 10.564 1.00 80.19 91 ARG A O 1
ATOM 700 N N . VAL A 1 92 ? -14.494 6.870 10.282 1.00 63.78 92 VAL A N 1
ATOM 701 C CA . VAL A 1 92 ? -15.594 6.029 10.758 1.00 63.78 92 VAL A CA 1
ATOM 702 C C . VAL A 1 92 ? -15.289 5.618 12.201 1.00 63.78 92 VAL A C 1
ATOM 704 O O . VAL A 1 92 ? -14.634 4.598 12.420 1.00 63.78 92 VAL A O 1
ATOM 707 N N . GLU A 1 93 ? -15.745 6.419 13.172 1.00 55.56 93 GLU A N 1
ATOM 708 C CA . GLU A 1 93 ? -15.592 6.192 14.631 1.00 55.56 93 GLU A CA 1
ATOM 709 C C . GLU A 1 93 ? -16.477 5.078 15.166 1.00 55.56 93 GLU A C 1
ATOM 711 O O . GLU A 1 93 ? -17.694 5.075 14.870 1.00 55.56 93 GLU A O 1
#

Mean predicted aligned error: 4.33 Å

Secondary structure (DSSP, 8-state):
-HHHHHHHHHHHHHIIIIII----TTPPP-HHHHHHHHHHHHHHHHHHHHHHHHHHHH-------HHHHHHHHHHHHHHHHTTT-HHHHHT--

Nearest PDB structures (foldseek):
  7ung-assembly1_D7  TM=4.632E-01  e=4.665E+00  Homo sapiens

Sequence (93 aa):
MAALIQAALCAVIFVMIGLRYRPYPDARYKLGVSLMAWAACAVTGMQCVSLIGRILLHDEFADVSWFNTAFYLLAAMLVCRAKGNVAKIVRVE

Solvent-accessible surface area (backbone atoms only — not comparable to full-atom values): 50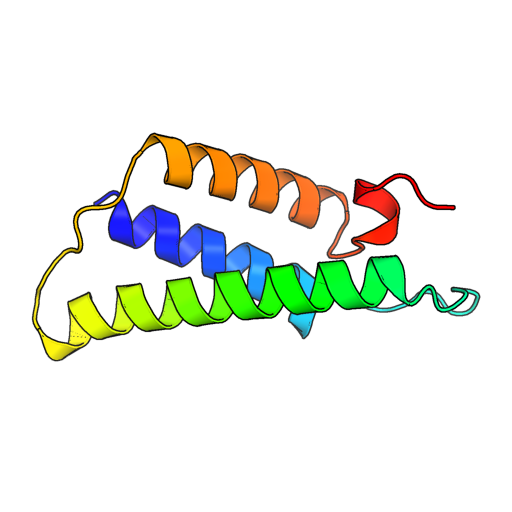68 Å² total; per-residue (Å²): 112,63,41,60,54,40,23,52,32,20,45,50,40,19,44,29,46,71,69,60,39,71,85,57,97,83,61,77,90,49,69,71,49,52,51,51,46,49,50,54,28,51,51,24,42,51,50,20,52,52,46,51,47,35,38,75,76,64,74,38,82,62,90,55,59,66,6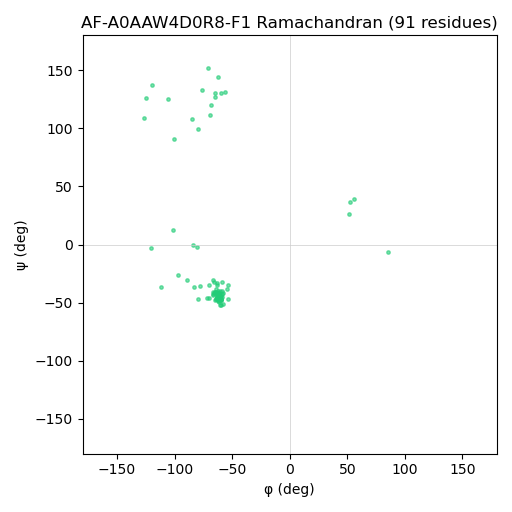8,59,37,51,51,40,46,52,50,29,51,51,36,59,76,40,54,21,40,50,40,68,70,74,68,61,128

pLDDT: mean 89.14, std 6.97, range [55.56, 96.31]

Foldseek 3Di:
DLLVLLLVLLVLLLCQQPPQDDADPPDDDDPVLVVVSVVSNVVSVVSNCVSVCCCVVVVDHDDDDPVVSVVSVVSSVLSVVVSNRSCVSVVPD